Protein AF-A0A920EDD2-F1 (afdb_monomer)

Sequence (80 aa):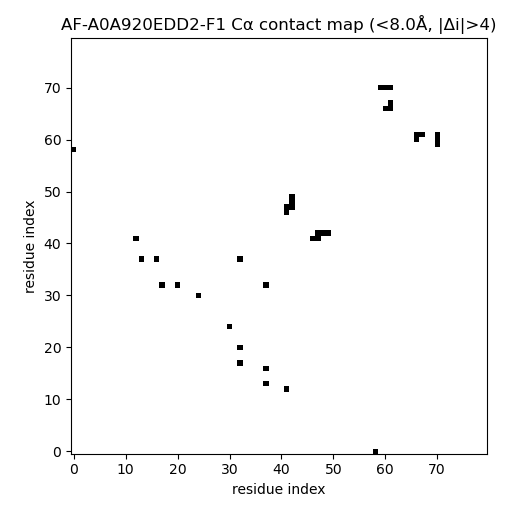
MNLWCFHPSILSSLQSLWEEFLEENSHSEVAECLLPVCISTLMDRHDFQVSTVPSQEEWTGLTNPDDLELVRNKIHNLRS

Solvent-accessible surface area (backbone atoms only — not comparable to full-atom values): 5434 Å² total; per-residue (Å²): 135,96,81,85,86,80,65,77,78,52,55,63,56,52,50,53,53,48,52,56,48,46,71,77,40,71,88,50,96,79,71,74,91,50,66,72,58,54,53,48,53,37,39,75,70,69,79,46,84,86,81,86,80,89,70,94,71,81,90,82,77,75,88,52,82,82,37,49,65,58,50,49,51,53,56,51,65,75,74,108

Radius of gyration: 17.97 Å; Cα contacts (8 Å, |Δi|>4): 19; chains: 1; bounding box: 40×24×46 Å

Structure (mmCIF, N/CA/C/O backbone):
data_AF-A0A920EDD2-F1
#
_entry.id   AF-A0A920EDD2-F1
#
loop_
_atom_site.group_PDB
_atom_site.id
_atom_site.type_symbol
_atom_site.label_atom_id
_atom_site.label_alt_id
_atom_site.label_comp_id
_atom_site.label_asym_id
_atom_site.label_entity_id
_atom_site.label_seq_id
_atom_site.pdbx_PDB_ins_code
_atom_site.Cartn_x
_atom_site.Cartn_y
_atom_site.Cartn_z
_atom_site.occupancy
_atom_site.B_iso_or_equiv
_atom_site.auth_seq_id
_atom_site.auth_comp_id
_atom_site.auth_asym_id
_atom_site.auth_atom_id
_atom_site.pdbx_PDB_model_num
ATOM 1 N N . MET A 1 1 ? -4.072 5.854 4.562 1.00 80.12 1 MET A N 1
ATOM 2 C CA . MET A 1 1 ? -4.620 4.508 4.845 1.00 80.12 1 MET A CA 1
ATOM 3 C C . MET A 1 1 ? -4.469 3.656 3.593 1.00 80.12 1 MET A C 1
ATOM 5 O O . MET A 1 1 ? -4.996 4.049 2.564 1.00 80.12 1 MET A O 1
ATOM 9 N N . ASN A 1 2 ? -3.711 2.558 3.658 1.00 89.56 2 ASN A N 1
ATOM 10 C CA . ASN A 1 2 ? -3.383 1.708 2.505 1.00 89.56 2 ASN A CA 1
ATOM 11 C C . ASN A 1 2 ? -4.191 0.396 2.551 1.00 89.56 2 ASN A C 1
ATOM 13 O O . ASN A 1 2 ? -3.627 -0.672 2.775 1.00 89.56 2 ASN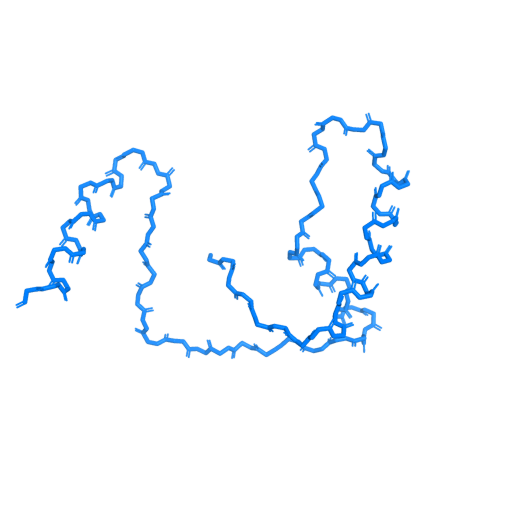 A O 1
ATOM 17 N N . LEU A 1 3 ? -5.521 0.491 2.438 1.00 91.94 3 LEU A N 1
ATOM 18 C CA . LEU A 1 3 ? -6.427 -0.661 2.493 1.00 91.94 3 LEU A CA 1
ATOM 19 C C . LEU A 1 3 ? -7.006 -0.928 1.107 1.00 91.94 3 LEU A C 1
ATOM 21 O O . LEU A 1 3 ? -7.717 -0.088 0.560 1.00 91.94 3 LEU A O 1
ATOM 25 N N . TRP A 1 4 ? -6.720 -2.109 0.573 1.00 93.44 4 TRP A N 1
ATOM 26 C CA . TRP A 1 4 ? -7.128 -2.507 -0.766 1.00 93.44 4 TRP A CA 1
ATOM 27 C C . TRP A 1 4 ? -7.821 -3.860 -0.746 1.00 93.44 4 TRP A C 1
ATOM 29 O O . TRP A 1 4 ? -7.488 -4.733 0.054 1.00 93.44 4 TRP A O 1
ATOM 39 N N . CYS A 1 5 ? -8.763 -4.037 -1.665 1.00 94.00 5 CYS A N 1
ATOM 40 C CA . CYS 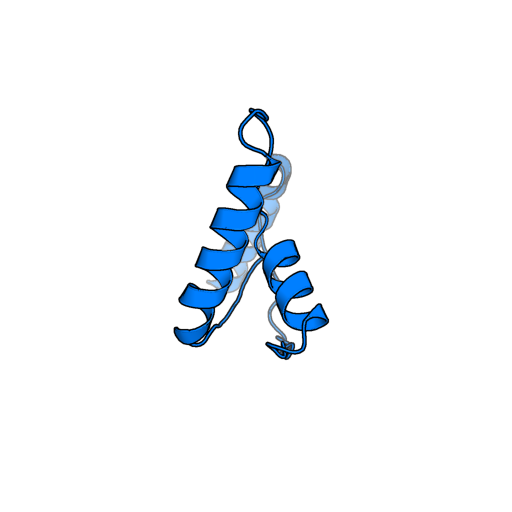A 1 5 ? -9.394 -5.315 -1.941 1.00 94.00 5 CYS A CA 1
ATOM 41 C C . CYS A 1 5 ? -9.194 -5.621 -3.422 1.00 94.00 5 CYS A C 1
ATOM 43 O O . CYS A 1 5 ? -9.574 -4.817 -4.274 1.00 94.00 5 CYS A O 1
ATOM 45 N N . PHE A 1 6 ? -8.588 -6.767 -3.723 1.00 93.12 6 PHE A N 1
ATOM 46 C CA . PHE A 1 6 ? -8.282 -7.166 -5.089 1.00 93.12 6 PHE A CA 1
ATOM 47 C C . PHE A 1 6 ? -8.760 -8.584 -5.372 1.00 93.12 6 PHE A C 1
ATOM 49 O O . PHE A 1 6 ? -8.710 -9.463 -4.510 1.00 93.12 6 PHE A O 1
ATOM 56 N N . HIS A 1 7 ? -9.162 -8.820 -6.618 1.00 92.94 7 HIS A N 1
ATOM 57 C CA . HIS A 1 7 ? -9.277 -10.173 -7.142 1.00 92.94 7 HIS A CA 1
ATOM 58 C C . HIS A 1 7 ? -7.865 -10.760 -7.372 1.00 92.94 7 HIS A C 1
ATOM 60 O O . HIS A 1 7 ? -6.980 -10.018 -7.809 1.00 92.94 7 HIS A O 1
ATOM 66 N N . PRO A 1 8 ? -7.625 -12.071 -7.154 1.00 94.88 8 PRO A N 1
ATOM 67 C CA . PRO A 1 8 ? -6.296 -12.678 -7.306 1.00 94.88 8 PRO A CA 1
ATOM 68 C C . PRO A 1 8 ? -5.637 -12.497 -8.679 1.00 94.88 8 PRO A C 1
ATOM 70 O O . PRO A 1 8 ? -4.418 -12.583 -8.784 1.00 94.88 8 PRO A O 1
ATOM 73 N N . SER A 1 9 ? -6.413 -12.207 -9.728 1.00 91.56 9 SER A N 1
ATOM 74 C CA . SER A 1 9 ? -5.881 -11.920 -11.070 1.00 91.56 9 SER A CA 1
ATOM 75 C C . SER A 1 9 ? -4.933 -10.720 -11.120 1.00 91.56 9 SER A C 1
ATOM 77 O O . SER A 1 9 ? -4.172 -10.612 -12.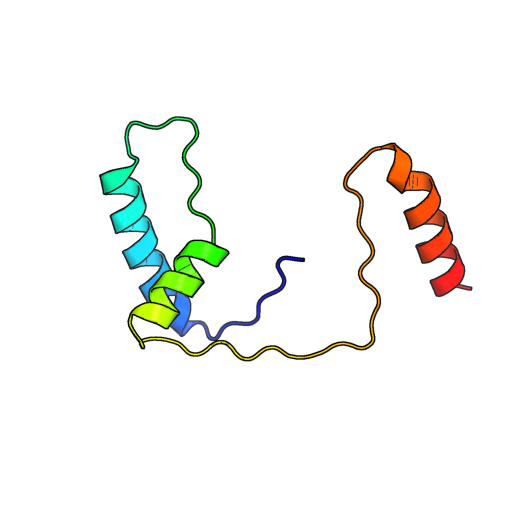071 1.00 91.56 9 SER A O 1
ATOM 79 N N . ILE A 1 10 ? -4.945 -9.826 -10.123 1.00 93.44 10 ILE A N 1
ATOM 80 C CA . ILE A 1 10 ? -4.004 -8.700 -10.080 1.00 93.44 10 ILE A CA 1
ATOM 81 C C . ILE A 1 10 ? -2.553 -9.148 -9.859 1.00 93.44 10 ILE A C 1
ATOM 83 O O . ILE A 1 10 ? -1.623 -8.435 -10.225 1.00 93.44 10 ILE A O 1
ATOM 87 N N . LEU A 1 11 ? -2.344 -10.330 -9.264 1.00 95.12 11 LEU A N 1
ATOM 88 C CA . LEU A 1 11 ? -1.016 -10.798 -8.866 1.00 95.12 11 LEU A CA 1
ATOM 89 C C . LEU A 1 11 ? -0.080 -10.969 -10.064 1.00 95.12 11 LEU A C 1
ATOM 91 O O . LEU A 1 11 ? 1.091 -10.626 -9.957 1.00 95.12 11 LEU A O 1
ATOM 95 N N . SER A 1 12 ? -0.586 -11.434 -11.211 1.00 94.75 12 SER A N 1
ATOM 96 C CA . SER A 1 12 ? 0.227 -11.547 -12.427 1.00 94.75 12 SER A CA 1
ATOM 97 C C . SER A 1 12 ? 0.681 -10.181 -12.937 1.00 94.75 12 SER A C 1
ATOM 99 O O . SER A 1 12 ? 1.831 -10.026 -13.324 1.00 94.75 12 SER A O 1
ATOM 101 N N . SER A 1 13 ? -0.196 -9.177 -12.889 1.00 94.56 13 SER A N 1
ATOM 102 C CA . SER A 1 13 ? 0.132 -7.818 -13.326 1.00 94.56 13 SER A CA 1
ATOM 103 C C . SER A 1 13 ? 1.133 -7.143 -12.387 1.00 94.56 13 SER A C 1
ATOM 105 O O . SER A 1 13 ? 2.064 -6.489 -12.847 1.00 94.56 13 SER A O 1
ATOM 107 N N . LEU A 1 14 ? 0.982 -7.340 -11.072 1.00 96.19 14 LEU A N 1
ATOM 108 C CA . LEU A 1 14 ? 1.950 -6.851 -10.087 1.00 96.19 14 LEU A CA 1
ATOM 109 C C . LEU A 1 14 ? 3.308 -7.546 -10.221 1.00 96.19 14 LEU A C 1
ATOM 111 O O . LEU A 1 14 ? 4.326 -6.888 -10.051 1.00 96.19 14 LEU A O 1
ATOM 115 N N . GLN A 1 15 ? 3.336 -8.838 -10.558 1.00 97.38 15 GLN A N 1
ATOM 116 C CA . GLN A 1 15 ? 4.581 -9.563 -10.816 1.00 97.38 15 GLN A CA 1
ATOM 117 C C . GLN A 1 15 ? 5.340 -8.974 -12.013 1.00 97.38 15 GLN A C 1
ATOM 119 O O . GLN A 1 15 ? 6.538 -8.738 -11.907 1.00 97.38 15 GLN A O 1
ATOM 124 N N . SER A 1 16 ? 4.654 -8.681 -13.122 1.00 96.00 16 SER A N 1
ATOM 125 C CA . SER A 1 16 ? 5.294 -8.045 -14.282 1.00 96.00 16 SER A CA 1
ATOM 126 C C . SER A 1 16 ? 5.835 -6.651 -13.952 1.00 96.00 16 SER A C 1
ATOM 128 O O . SER A 1 16 ? 6.973 -6.342 -14.286 1.00 96.00 16 SER A O 1
ATOM 130 N N . LEU A 1 17 ? 5.068 -5.826 -13.228 1.00 96.12 17 LEU A N 1
ATOM 131 C CA . LEU A 1 17 ? 5.542 -4.506 -12.788 1.00 96.12 17 LEU A CA 1
ATOM 132 C C . LEU A 1 17 ? 6.705 -4.594 -11.792 1.00 96.12 17 LEU A C 1
ATOM 134 O O . LEU A 1 17 ? 7.566 -3.719 -11.765 1.00 96.12 17 LEU A O 1
ATOM 138 N N . TRP A 1 18 ? 6.742 -5.641 -10.970 1.00 97.38 18 TRP A N 1
ATOM 139 C CA . TRP A 1 18 ? 7.857 -5.904 -10.069 1.00 97.38 18 TRP A CA 1
ATOM 140 C C . TRP A 1 18 ? 9.144 -6.239 -10.833 1.00 97.38 18 TRP A C 1
ATOM 142 O O . TRP A 1 18 ? 10.209 -5.738 -10.478 1.00 97.38 18 TRP A O 1
ATOM 152 N N . GLU A 1 19 ? 9.050 -7.046 -11.889 1.00 97.62 19 GLU A N 1
ATOM 153 C CA . GLU A 1 19 ? 10.183 -7.366 -12.764 1.00 97.62 19 GLU A CA 1
ATOM 154 C C . GLU A 1 19 ? 10.708 -6.110 -13.475 1.00 97.62 19 GLU A C 1
ATOM 156 O O . GLU A 1 19 ? 11.904 -5.834 -13.392 1.00 97.62 19 GLU A O 1
ATOM 161 N N . GLU A 1 20 ? 9.814 -5.295 -14.054 1.00 96.50 20 GLU A N 1
ATOM 162 C CA . GLU A 1 20 ? 10.153 -3.985 -14.642 1.00 96.50 20 GLU A CA 1
ATOM 163 C C . GLU A 1 20 ? 10.871 -3.085 -13.612 1.00 96.50 20 GLU A C 1
ATOM 165 O O . GLU A 1 20 ? 11.950 -2.548 -13.872 1.00 96.50 20 GLU A O 1
ATOM 170 N N . PHE A 1 21 ? 10.323 -2.979 -12.397 1.00 97.56 21 PHE A N 1
ATOM 171 C CA . PHE A 1 21 ? 10.909 -2.174 -11.325 1.00 97.56 21 PHE A CA 1
ATOM 172 C C . PHE A 1 21 ? 12.320 -2.640 -10.942 1.00 97.56 21 PHE A C 1
ATOM 174 O O . PHE A 1 21 ? 13.204 -1.804 -10.739 1.00 97.56 21 PHE A O 1
ATOM 181 N N . LEU A 1 22 ? 12.539 -3.953 -10.823 1.00 96.38 22 LEU A N 1
ATOM 182 C CA . LEU A 1 22 ? 13.843 -4.509 -10.463 1.00 96.38 22 LEU A CA 1
ATOM 183 C C . LEU A 1 22 ? 14.900 -4.219 -11.525 1.00 96.38 22 LEU A C 1
ATOM 185 O O . LEU A 1 22 ? 16.025 -3.872 -11.167 1.00 96.38 22 LEU A O 1
ATOM 189 N N . GLU A 1 23 ? 14.559 -4.345 -12.807 1.00 96.56 23 GLU A N 1
ATOM 190 C CA . GLU A 1 23 ? 15.484 -4.034 -13.898 1.00 96.56 23 GLU A CA 1
ATOM 191 C C . GLU A 1 23 ? 15.930 -2.567 -13.846 1.00 96.56 23 GLU A C 1
ATOM 193 O O . GLU A 1 23 ? 17.128 -2.277 -13.913 1.00 96.56 23 GLU A O 1
ATOM 198 N N . GLU A 1 24 ? 14.986 -1.649 -13.632 1.00 96.50 24 GLU A N 1
ATOM 199 C CA . GLU A 1 24 ? 15.247 -0.207 -13.584 1.00 96.50 24 GLU A CA 1
ATOM 200 C C . GLU A 1 24 ? 15.988 0.243 -12.315 1.00 96.50 24 GLU A C 1
ATOM 202 O O . GLU A 1 24 ? 16.768 1.197 -12.354 1.00 96.50 24 GLU A O 1
ATOM 207 N N . ASN A 1 25 ? 15.763 -0.434 -11.183 1.00 96.94 25 ASN A N 1
ATOM 208 C CA . ASN A 1 25 ? 16.205 0.030 -9.863 1.00 96.94 25 ASN A CA 1
ATOM 209 C C . ASN A 1 25 ? 17.237 -0.887 -9.188 1.00 96.94 25 ASN A C 1
ATOM 211 O O . ASN A 1 25 ? 17.571 -0.666 -8.025 1.00 96.94 25 ASN A O 1
ATOM 215 N N . SER A 1 26 ? 17.788 -1.874 -9.901 1.00 92.38 26 SER A N 1
ATOM 216 C CA . SER A 1 26 ? 18.695 -2.907 -9.357 1.00 92.38 26 SER A CA 1
ATOM 217 C C . SER A 1 26 ? 19.922 -2.384 -8.593 1.00 92.38 26 SER A C 1
ATOM 219 O O . SER A 1 26 ? 20.483 -3.098 -7.763 1.00 92.38 26 SER A O 1
ATOM 221 N N . HIS A 1 27 ? 20.344 -1.143 -8.845 1.00 95.19 27 HIS A N 1
ATOM 222 C CA . HIS A 1 27 ? 21.501 -0.512 -8.203 1.00 95.19 27 HIS A CA 1
ATOM 223 C C . HIS A 1 27 ? 21.148 0.441 -7.051 1.00 95.19 27 HIS A C 1
ATOM 225 O O . HIS A 1 27 ? 22.047 1.030 -6.452 1.00 95.19 27 HIS A O 1
ATOM 231 N N . SER A 1 28 ? 19.863 0.628 -6.749 1.00 95.31 28 SER A N 1
ATOM 232 C CA . SER A 1 28 ? 19.410 1.544 -5.705 1.00 95.31 28 SER A CA 1
ATOM 233 C C . SER A 1 28 ? 19.147 0.805 -4.397 1.00 95.31 28 SER A C 1
ATOM 235 O O . SER A 1 28 ? 18.280 -0.058 -4.321 1.00 95.31 28 SER A O 1
ATOM 237 N N . GLU A 1 29 ? 19.848 1.196 -3.334 1.00 93.94 29 GLU A N 1
ATOM 238 C CA . GLU A 1 29 ? 19.641 0.650 -1.983 1.00 93.94 29 GLU A CA 1
ATOM 239 C C . GLU A 1 29 ? 18.393 1.217 -1.284 1.00 93.94 29 GLU A C 1
ATOM 241 O O . GLU A 1 29 ? 18.001 0.735 -0.224 1.00 93.94 29 GLU A O 1
ATOM 246 N N . VAL A 1 30 ? 17.782 2.257 -1.858 1.00 96.38 30 VAL A N 1
ATOM 247 C CA . VAL A 1 30 ? 16.669 3.010 -1.252 1.00 96.38 30 VAL A CA 1
ATOM 248 C C . VAL A 1 30 ? 15.401 2.997 -2.102 1.00 96.38 30 VAL A C 1
ATOM 250 O O . VAL A 1 30 ? 14.421 3.644 -1.742 1.00 96.38 30 VAL A O 1
ATOM 253 N N . ALA A 1 31 ? 15.415 2.321 -3.253 1.00 96.88 31 ALA A N 1
ATOM 254 C CA . ALA A 1 31 ? 14.247 2.271 -4.119 1.00 96.88 31 ALA A CA 1
ATOM 255 C C . ALA A 1 31 ? 13.136 1.424 -3.485 1.00 96.88 31 ALA A C 1
ATOM 257 O O . ALA A 1 31 ? 13.373 0.320 -2.995 1.00 96.88 31 ALA A O 1
ATOM 258 N N . GLU A 1 32 ? 11.905 1.926 -3.555 1.00 97.12 32 GLU A N 1
ATOM 259 C CA . GLU A 1 32 ? 10.718 1.244 -3.047 1.00 97.12 32 GLU A CA 1
ATOM 260 C C . GLU A 1 32 ? 9.717 1.001 -4.178 1.00 97.12 32 GLU A C 1
ATOM 262 O O . GLU A 1 32 ? 9.299 1.928 -4.874 1.00 97.12 32 GLU A O 1
ATOM 267 N N . CYS A 1 33 ? 9.283 -0.251 -4.334 1.00 96.56 33 CYS A N 1
ATOM 268 C CA . CYS A 1 33 ? 8.196 -0.600 -5.244 1.00 96.56 33 CYS A CA 1
ATOM 269 C C . CYS A 1 33 ? 6.854 -0.339 -4.546 1.00 96.56 33 CYS A C 1
ATOM 271 O O . CYS A 1 33 ? 6.306 -1.187 -3.837 1.00 96.56 33 CYS A O 1
ATOM 273 N N . LEU A 1 34 ? 6.352 0.888 -4.680 1.00 97.06 34 LEU A N 1
ATOM 274 C CA . LEU A 1 34 ? 5.144 1.329 -3.992 1.00 97.06 34 LEU A CA 1
ATOM 275 C C . LEU A 1 34 ? 3.887 0.765 -4.664 1.00 97.06 34 LEU A C 1
ATOM 277 O O . LEU A 1 34 ?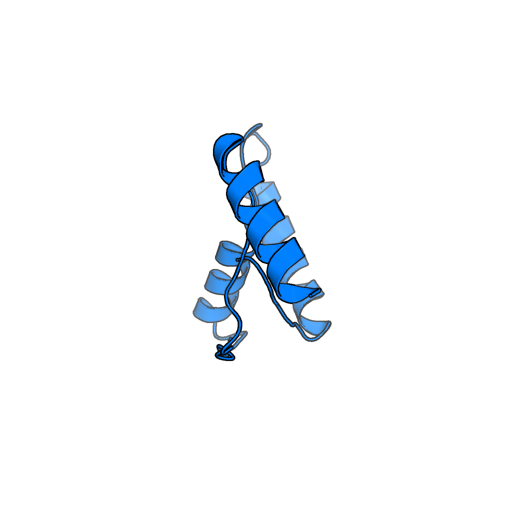 3.599 1.053 -5.827 1.00 97.06 34 LEU A O 1
ATOM 281 N N . LEU A 1 35 ? 3.071 0.040 -3.891 1.00 95.62 35 LEU A N 1
ATOM 282 C CA . LEU A 1 35 ? 1.787 -0.491 -4.360 1.00 95.62 35 LEU A CA 1
ATOM 283 C C . LEU A 1 35 ? 0.891 0.588 -5.010 1.00 95.62 35 LEU A C 1
ATOM 285 O O . LEU A 1 35 ? 0.400 0.329 -6.105 1.00 95.62 35 LEU A O 1
ATOM 289 N N . PRO A 1 36 ? 0.701 1.801 -4.441 1.00 94.81 36 PRO A N 1
ATOM 290 C CA . PRO A 1 36 ? -0.117 2.835 -5.083 1.00 94.81 36 PRO A CA 1
ATOM 291 C C . PRO A 1 36 ? 0.372 3.242 -6.478 1.00 94.81 36 PRO A C 1
ATOM 293 O O . PRO A 1 36 ? -0.450 3.525 -7.346 1.00 94.81 36 PRO A O 1
ATOM 296 N N . VAL A 1 37 ? 1.691 3.239 -6.705 1.00 95.81 37 VAL A N 1
ATOM 297 C CA . VAL A 1 37 ? 2.279 3.551 -8.016 1.00 95.81 37 VAL A CA 1
ATOM 298 C C . VAL A 1 37 ? 1.962 2.433 -9.001 1.00 95.81 37 VAL A C 1
ATOM 300 O O . VAL A 1 37 ? 1.437 2.713 -10.072 1.00 95.81 37 VAL A O 1
ATOM 303 N N . CYS A 1 38 ? 2.162 1.172 -8.602 1.00 95.31 38 CYS A N 1
ATOM 304 C CA . CYS A 1 38 ? 1.826 0.018 -9.437 1.00 95.31 38 CYS A CA 1
ATOM 305 C C . CYS A 1 38 ? 0.350 0.031 -9.856 1.00 95.31 38 CYS A C 1
ATOM 307 O O . CYS A 1 38 ? 0.028 -0.154 -11.025 1.00 95.31 38 CYS A O 1
ATOM 309 N N . ILE A 1 39 ? -0.556 0.295 -8.910 1.00 94.75 39 ILE A N 1
ATOM 310 C CA . ILE A 1 39 ? -1.993 0.370 -9.195 1.00 94.75 39 ILE A CA 1
ATOM 311 C C . ILE A 1 39 ? -2.313 1.530 -10.144 1.00 94.75 39 ILE A C 1
ATOM 313 O O . ILE A 1 39 ? -3.079 1.328 -11.083 1.00 94.75 39 ILE A O 1
ATOM 317 N N . SER A 1 40 ? -1.703 2.707 -9.956 1.00 94.44 40 SER A N 1
ATOM 318 C CA . SER A 1 40 ? -1.859 3.834 -10.888 1.00 94.44 40 SER A CA 1
ATOM 319 C C . SER A 1 40 ? -1.414 3.453 -12.299 1.00 94.44 40 SER A C 1
ATOM 321 O O . SER A 1 40 ? -2.157 3.675 -13.247 1.00 94.44 40 SER A O 1
ATOM 323 N N . THR A 1 41 ? -0.260 2.796 -12.443 1.00 94.62 41 THR A N 1
ATOM 324 C CA . THR A 1 41 ? 0.233 2.324 -13.742 1.00 94.62 41 THR A CA 1
ATOM 325 C C . THR A 1 41 ? -0.736 1.343 -14.404 1.00 94.62 41 THR A C 1
ATOM 327 O O . THR A 1 41 ? -0.992 1.457 -15.600 1.00 94.62 41 THR A O 1
ATOM 330 N N . LEU A 1 42 ? -1.320 0.403 -13.652 1.00 93.62 42 LEU A N 1
ATOM 331 C CA . LEU A 1 42 ? -2.327 -0.524 -14.190 1.00 93.62 42 LEU A CA 1
ATOM 332 C C . LEU A 1 42 ? -3.625 0.185 -14.604 1.00 93.62 42 LEU A C 1
ATOM 334 O O . LEU A 1 42 ? -4.262 -0.220 -15.577 1.00 93.62 42 LEU A O 1
ATOM 338 N N . MET A 1 43 ? -4.013 1.243 -13.888 1.00 92.69 43 MET A N 1
ATOM 339 C CA . MET A 1 43 ? -5.155 2.080 -14.263 1.00 92.69 43 MET A CA 1
ATOM 340 C C . MET A 1 43 ? -4.877 2.870 -15.548 1.00 92.69 43 MET A C 1
ATOM 342 O O . MET A 1 43 ? -5.733 2.911 -16.432 1.00 92.69 43 MET A O 1
ATOM 346 N N . ASP A 1 44 ? -3.676 3.438 -15.681 1.00 93.12 44 ASP A N 1
ATOM 347 C CA . ASP A 1 44 ? -3.247 4.201 -16.860 1.00 93.12 44 ASP A CA 1
ATOM 348 C C . ASP A 1 44 ? -3.110 3.314 -18.107 1.00 93.12 44 ASP A C 1
ATOM 350 O O . ASP A 1 44 ? -3.412 3.748 -19.218 1.00 93.12 44 ASP A O 1
ATOM 354 N N . ARG A 1 45 ? -2.718 2.043 -17.931 1.00 91.25 45 ARG A N 1
ATOM 355 C CA . ARG A 1 45 ? -2.687 1.024 -18.998 1.00 91.25 45 ARG A CA 1
ATOM 356 C C . ARG A 1 45 ? -4.090 0.533 -19.410 1.00 91.25 45 ARG A C 1
ATOM 358 O O . ARG A 1 45 ? -4.199 -0.260 -20.336 1.00 91.25 45 ARG A O 1
ATOM 365 N N . HIS A 1 46 ? -5.161 1.025 -18.773 1.00 78.69 46 HIS A N 1
ATOM 366 C CA . HIS A 1 46 ? -6.555 0.582 -18.945 1.00 78.69 46 HIS A CA 1
ATOM 367 C C . HIS A 1 46 ? -6.811 -0.903 -18.624 1.00 78.69 46 HIS A C 1
ATOM 369 O O . HIS A 1 46 ? -7.866 -1.439 -18.970 1.00 78.69 46 HIS A O 1
ATOM 375 N N . ASP A 1 47 ? -5.894 -1.549 -17.904 1.00 74.06 47 ASP A N 1
ATOM 376 C CA . ASP A 1 47 ? -5.989 -2.965 -17.544 1.00 74.06 47 ASP A CA 1
ATOM 377 C C . ASP A 1 47 ? -6.842 -3.189 -16.284 1.00 74.06 47 ASP A C 1
ATOM 379 O O . ASP A 1 47 ? -7.364 -4.284 -16.065 1.00 74.06 47 ASP A O 1
ATOM 383 N N . PHE A 1 48 ? -7.004 -2.157 -15.446 1.00 82.25 48 PHE A N 1
ATOM 384 C CA . PHE A 1 48 ? -7.748 -2.229 -14.188 1.00 82.25 48 PHE A CA 1
ATOM 385 C C . PHE A 1 48 ? -8.543 -0.954 -13.893 1.00 82.25 48 PHE A C 1
ATOM 387 O O . PHE A 1 48 ? -8.107 0.162 -14.164 1.00 82.25 48 PHE A O 1
ATOM 394 N N . GLN A 1 49 ? -9.699 -1.121 -13.246 1.00 87.31 49 GLN A N 1
ATOM 395 C CA . GLN 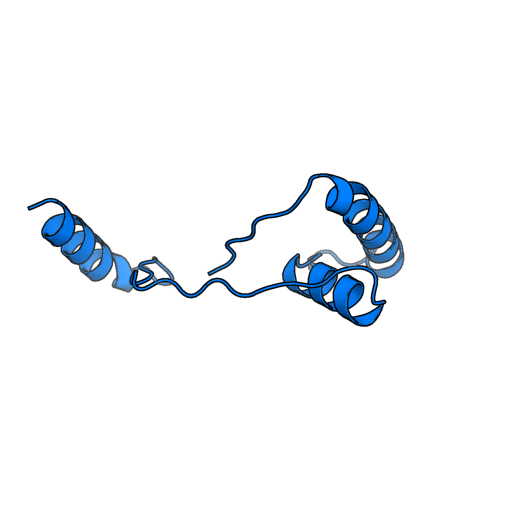A 1 49 ? -10.479 -0.023 -12.681 1.00 87.31 49 GLN A CA 1
ATOM 396 C C . GLN A 1 49 ? -10.532 -0.158 -11.159 1.00 87.31 49 GLN A C 1
ATOM 398 O O . GLN A 1 49 ? -10.931 -1.195 -10.628 1.00 87.31 49 GLN A O 1
ATOM 403 N N . VAL A 1 50 ? -10.175 0.912 -10.452 1.00 90.44 50 VAL A N 1
ATOM 404 C CA . VAL A 1 50 ? -10.32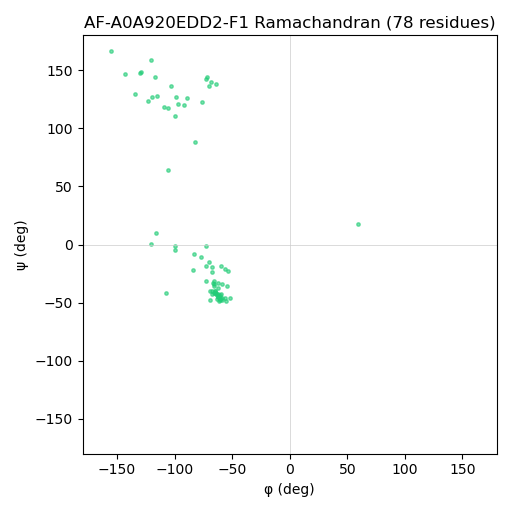1 1.004 -8.997 1.00 90.44 50 VAL A CA 1
ATOM 405 C C . VAL A 1 50 ? -11.593 1.776 -8.675 1.00 90.44 50 VAL A C 1
ATOM 407 O O . VAL A 1 50 ? -11.789 2.893 -9.147 1.00 90.44 50 VAL A O 1
ATOM 410 N N . SER A 1 51 ? -12.450 1.185 -7.845 1.00 91.50 51 SER A N 1
ATOM 411 C CA . SER A 1 51 ? -13.604 1.873 -7.261 1.00 91.50 51 SER A CA 1
ATOM 412 C C . SER A 1 51 ? -13.310 2.229 -5.811 1.00 91.50 51 SER A C 1
ATOM 414 O O . SER A 1 51 ? -12.795 1.404 -5.057 1.00 91.50 51 SER A O 1
ATOM 416 N N . THR A 1 52 ? -13.658 3.446 -5.405 1.00 90.81 52 THR A N 1
ATOM 417 C CA . THR A 1 52 ? -13.551 3.874 -4.010 1.00 90.81 52 THR A CA 1
ATOM 418 C C . THR A 1 52 ? -14.839 3.541 -3.265 1.00 90.81 52 THR A C 1
ATOM 420 O O . THR A 1 52 ? -15.934 3.919 -3.679 1.00 90.81 52 THR A O 1
ATOM 423 N N . VAL A 1 53 ? -14.712 2.819 -2.151 1.00 90.75 53 VAL A N 1
ATOM 424 C CA . VAL A 1 53 ? -15.841 2.515 -1.265 1.00 90.75 53 VAL A CA 1
ATOM 425 C C . VAL A 1 53 ? -15.788 3.487 -0.086 1.00 90.75 53 VAL A C 1
ATOM 427 O O . VAL A 1 53 ? -14.853 3.399 0.714 1.00 90.75 53 VAL A O 1
ATOM 430 N N . PRO A 1 54 ? -16.734 4.438 0.029 1.00 89.69 54 PRO A N 1
ATOM 431 C CA . PRO A 1 54 ? -16.758 5.347 1.163 1.00 89.69 54 PRO A CA 1
ATOM 432 C C . PRO A 1 54 ? -17.109 4.579 2.440 1.00 89.69 54 PRO A C 1
ATOM 434 O O . PRO A 1 54 ? -17.988 3.718 2.441 1.00 89.69 54 PRO A O 1
ATOM 437 N N . SER A 1 55 ? -16.438 4.925 3.533 1.00 88.31 55 SER A N 1
ATOM 438 C CA . SER A 1 55 ? -16.745 4.431 4.873 1.00 88.31 55 SER A CA 1
ATOM 439 C C . SER A 1 55 ? -17.152 5.602 5.761 1.00 88.31 55 SER A C 1
ATOM 441 O O . SER A 1 55 ? -16.608 6.695 5.615 1.00 88.31 55 SER A O 1
ATOM 443 N N . GLN A 1 56 ? -18.102 5.369 6.668 1.00 91.31 56 GLN A N 1
ATOM 444 C CA . GLN A 1 56 ? -18.451 6.324 7.730 1.00 91.31 56 GLN A CA 1
ATOM 445 C C . GLN A 1 56 ? -17.503 6.211 8.934 1.00 91.31 56 GLN A C 1
ATOM 447 O O . GLN A 1 56 ? -17.568 7.024 9.851 1.00 91.31 56 GLN A O 1
ATOM 452 N N . GLU A 1 57 ? -16.637 5.194 8.936 1.00 88.38 57 GLU A N 1
ATOM 453 C CA . GLU A 1 57 ? -15.693 4.940 10.016 1.00 88.38 57 GLU A CA 1
ATOM 454 C C . GLU A 1 57 ? -14.553 5.956 10.018 1.00 88.38 57 GLU A C 1
ATOM 456 O O . GLU A 1 57 ? -14.018 6.343 8.975 1.00 88.38 57 GLU A O 1
ATOM 461 N N . GLU A 1 58 ? -14.125 6.338 11.216 1.00 86.25 58 GLU A N 1
ATOM 462 C CA . GLU A 1 58 ? -13.013 7.257 11.391 1.00 86.25 58 GLU A CA 1
ATOM 463 C C . GLU A 1 58 ? -11.694 6.487 11.528 1.00 86.25 58 GLU A C 1
ATOM 465 O O . GLU A 1 58 ? -11.489 5.707 12.465 1.00 86.25 58 GLU A O 1
ATOM 470 N N . TRP A 1 59 ? -10.755 6.737 10.614 1.00 87.50 59 TRP A N 1
ATOM 471 C CA . TRP A 1 59 ? -9.424 6.146 10.711 1.00 87.50 59 TRP A CA 1
ATOM 472 C C . TRP A 1 59 ? -8.689 6.646 11.962 1.00 87.50 59 TRP A C 1
ATOM 474 O O . TRP A 1 59 ? -8.728 7.824 12.314 1.00 87.50 59 TRP A O 1
ATOM 484 N N . THR A 1 60 ? -8.000 5.727 12.632 1.00 89.38 60 THR A N 1
ATOM 485 C CA . THR A 1 60 ? -7.159 6.006 13.797 1.00 89.38 60 THR A CA 1
ATOM 486 C C . THR A 1 60 ? -5.838 5.275 13.611 1.00 89.38 60 THR A C 1
ATOM 488 O O . THR A 1 60 ? -5.836 4.076 13.334 1.00 89.38 60 THR A O 1
ATOM 491 N N . GLY A 1 61 ? -4.716 5.975 13.764 1.00 89.25 61 GLY A N 1
ATOM 492 C CA . GLY A 1 61 ? -3.387 5.392 13.613 1.00 89.25 61 GLY A CA 1
ATOM 493 C C . GLY A 1 61 ? -2.329 6.166 14.385 1.00 89.25 61 GLY A C 1
ATOM 494 O O . GLY A 1 61 ? -2.577 7.275 14.847 1.00 89.25 61 GLY A O 1
ATOM 495 N N . LEU A 1 62 ? -1.160 5.548 14.532 1.00 93.00 62 LEU A N 1
ATOM 496 C CA . LEU A 1 62 ? 0.009 6.130 15.185 1.00 93.00 62 LEU A CA 1
ATOM 497 C C . LEU A 1 62 ? 1.025 6.501 14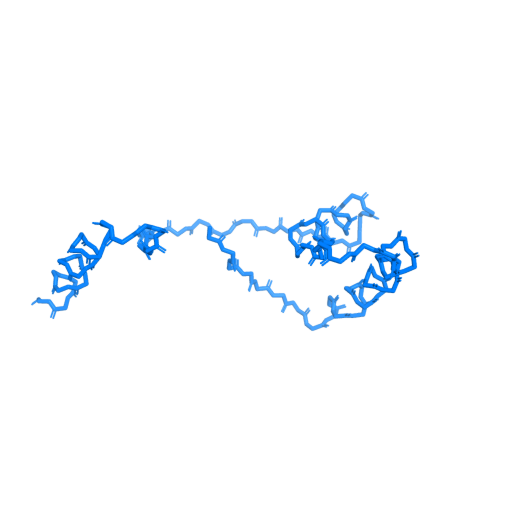.112 1.00 93.00 62 LEU A C 1
ATOM 499 O O . LEU A 1 62 ? 1.504 5.617 13.403 1.00 93.00 62 LEU A O 1
ATOM 503 N N . THR A 1 63 ? 1.338 7.786 13.993 1.00 92.38 63 THR A N 1
ATOM 504 C CA . THR A 1 63 ? 2.390 8.288 13.097 1.00 92.38 63 THR A CA 1
ATOM 505 C C . THR A 1 63 ? 3.593 8.747 13.911 1.00 92.38 63 THR A C 1
ATOM 507 O O . THR A 1 63 ? 4.728 8.428 13.572 1.00 92.38 63 THR A O 1
ATOM 510 N N . ASN A 1 64 ? 3.336 9.434 15.024 1.00 94.62 64 ASN A N 1
ATOM 511 C CA . ASN A 1 64 ? 4.336 9.922 15.963 1.00 94.62 64 ASN A CA 1
ATOM 512 C C . ASN A 1 64 ? 4.110 9.332 17.364 1.00 94.62 64 ASN A C 1
ATOM 514 O O . ASN A 1 64 ? 2.991 8.930 17.692 1.00 94.62 64 ASN A O 1
ATOM 518 N N . PRO A 1 65 ? 5.141 9.315 18.230 1.00 93.62 65 PRO A N 1
ATOM 519 C CA . PRO A 1 65 ? 4.989 8.878 19.619 1.00 93.62 65 PRO A CA 1
ATOM 520 C C . PRO A 1 65 ? 3.885 9.623 20.385 1.00 93.62 65 PRO A C 1
ATOM 522 O O . PRO A 1 65 ? 3.173 9.008 21.176 1.00 93.62 65 PRO A O 1
ATOM 525 N N . ASP A 1 66 ? 3.701 10.914 20.101 1.00 94.69 66 ASP A N 1
ATOM 526 C CA . ASP A 1 66 ? 2.710 11.770 20.765 1.00 94.69 66 ASP A CA 1
ATOM 527 C C . ASP A 1 66 ? 1.256 11.381 20.432 1.00 94.69 66 ASP A C 1
ATOM 529 O O . ASP A 1 66 ? 0.340 11.675 21.200 1.00 94.69 66 ASP A O 1
ATOM 533 N N . ASP A 1 67 ? 1.029 10.639 19.339 1.00 94.56 67 ASP A N 1
ATOM 534 C CA . ASP A 1 67 ? -0.301 10.143 18.965 1.00 94.56 67 ASP A CA 1
ATOM 535 C C . ASP A 1 67 ? -0.795 9.039 19.926 1.00 94.56 67 ASP A C 1
ATOM 537 O O . ASP A 1 67 ? -1.982 8.700 19.944 1.00 94.56 67 ASP A O 1
ATOM 541 N N . LEU A 1 68 ? 0.100 8.457 20.740 1.00 94.88 68 LEU A N 1
ATOM 542 C CA . LEU A 1 68 ? -0.177 7.272 21.555 1.00 94.88 68 LEU A CA 1
ATOM 543 C C . LEU A 1 68 ? -1.332 7.464 22.536 1.00 94.88 68 LEU A C 1
ATOM 545 O O . LEU A 1 68 ? -2.208 6.599 22.627 1.00 94.88 68 LEU A O 1
ATOM 549 N N . GLU A 1 69 ? -1.336 8.567 23.285 1.00 95.38 69 GLU A N 1
ATOM 550 C CA . GLU A 1 69 ? -2.388 8.823 24.273 1.00 95.38 69 GLU A CA 1
ATOM 551 C C . GLU A 1 69 ? -3.739 9.064 23.597 1.00 95.38 69 GLU A C 1
ATOM 553 O O . GLU A 1 69 ? -4.756 8.516 24.031 1.00 95.38 69 GLU A O 1
ATOM 558 N N . LEU A 1 70 ? -3.744 9.800 22.482 1.00 93.56 70 LEU A N 1
ATOM 559 C CA . LEU A 1 70 ? -4.947 10.071 21.699 1.00 93.56 70 LEU A CA 1
ATOM 560 C C . LEU A 1 70 ? -5.566 8.774 21.164 1.00 93.56 70 LEU A C 1
ATOM 562 O O . LEU A 1 70 ? -6.762 8.536 21.348 1.00 93.56 70 LEU A O 1
ATOM 566 N N . VAL A 1 71 ? -4.754 7.899 20.563 1.00 94.50 71 VAL A N 1
ATOM 567 C CA . VAL A 1 71 ? -5.221 6.610 20.032 1.00 94.50 71 VAL A CA 1
ATOM 568 C C . VAL A 1 71 ? -5.724 5.695 21.150 1.00 94.50 71 VAL A C 1
ATOM 570 O O . VAL A 1 71 ? -6.779 5.076 21.000 1.00 94.50 71 VAL A O 1
ATOM 573 N N . ARG A 1 72 ? -5.027 5.629 22.293 1.00 94.25 72 ARG A N 1
ATOM 574 C CA . ARG A 1 72 ? -5.468 4.829 23.451 1.00 94.25 72 ARG A CA 1
ATOM 575 C C . ARG A 1 72 ? -6.824 5.281 23.977 1.00 94.25 72 ARG A C 1
ATOM 577 O O . ARG A 1 72 ? -7.696 4.438 24.181 1.00 94.25 72 ARG A O 1
ATOM 584 N N . ASN A 1 73 ? -7.009 6.586 24.156 1.00 94.38 73 ASN A N 1
ATOM 585 C CA . ASN A 1 73 ? -8.270 7.146 24.633 1.00 94.38 73 ASN A CA 1
ATOM 586 C C . ASN A 1 73 ? -9.407 6.862 23.648 1.00 94.38 73 ASN A C 1
ATOM 588 O O . ASN A 1 73 ? -10.487 6.438 24.056 1.00 94.38 73 ASN A O 1
ATOM 592 N N . LYS A 1 74 ? -9.150 7.005 22.343 1.00 93.12 74 LYS A N 1
ATOM 593 C CA . LYS A 1 74 ? -10.140 6.710 21.303 1.00 93.12 74 LYS A CA 1
ATOM 594 C C . LYS A 1 74 ? -10.566 5.240 21.313 1.00 93.12 74 LYS A C 1
ATOM 596 O O . LYS A 1 74 ? -11.759 4.955 21.307 1.00 93.12 74 LYS A O 1
ATOM 601 N N . ILE A 1 75 ? -9.618 4.307 21.422 1.00 92.81 75 ILE A N 1
ATOM 602 C CA . ILE A 1 75 ? -9.924 2.870 21.531 1.00 92.81 75 ILE A CA 1
ATOM 603 C C . ILE A 1 75 ? -10.680 2.553 22.829 1.00 92.81 75 ILE A C 1
ATOM 605 O O . ILE A 1 75 ? -11.595 1.733 22.809 1.00 92.81 75 ILE A O 1
ATOM 609 N N . HIS A 1 76 ? -10.316 3.174 23.955 1.00 94.50 76 HIS A N 1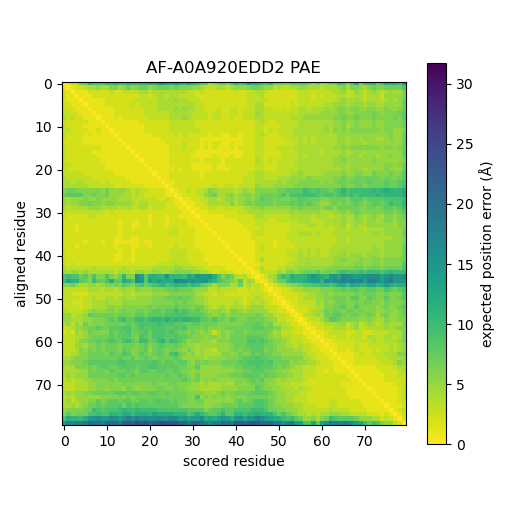
ATOM 610 C CA . HIS A 1 76 ? -11.015 2.973 25.226 1.00 94.50 76 HIS A CA 1
ATOM 611 C C . HIS A 1 76 ? -12.486 3.399 25.130 1.00 94.50 76 HIS A C 1
ATOM 613 O O . HIS A 1 76 ? -13.375 2.614 25.460 1.00 94.50 76 HIS A O 1
ATOM 619 N N . ASN A 1 77 ? -12.740 4.588 24.582 1.00 93.19 77 ASN A N 1
ATOM 620 C CA . ASN A 1 77 ? -14.087 5.127 24.405 1.00 93.19 77 ASN A CA 1
ATOM 621 C C . ASN A 1 77 ? -14.960 4.276 23.468 1.00 93.19 77 ASN A C 1
ATOM 623 O O . ASN A 1 77 ? -16.156 4.174 23.697 1.00 93.19 77 ASN A O 1
ATOM 627 N N . LEU A 1 78 ? -14.382 3.634 22.444 1.00 89.94 78 LEU A N 1
ATOM 628 C CA . LEU A 1 78 ? -15.115 2.736 21.535 1.00 89.94 78 LEU A CA 1
ATOM 629 C C . LEU A 1 78 ? -15.497 1.386 22.169 1.00 89.94 78 LEU A C 1
ATOM 631 O O . LEU A 1 78 ? -16.337 0.671 21.630 1.00 89.94 78 LEU A O 1
ATOM 635 N N . ARG A 1 79 ? -14.841 0.998 23.268 1.00 82.62 79 ARG A N 1
ATOM 636 C CA . ARG A 1 79 ? -15.063 -0.283 23.965 1.00 82.62 79 ARG A CA 1
ATOM 637 C C . ARG A 1 79 ? -15.961 -0.161 25.199 1.00 82.62 79 ARG A C 1
ATOM 639 O O . ARG A 1 79 ? -16.213 -1.184 25.836 1.00 82.62 79 ARG A O 1
ATOM 646 N N . SER A 1 80 ? -16.344 1.063 25.555 1.00 66.25 80 SER A N 1
ATOM 647 C CA . SER A 1 80 ? -17.154 1.406 26.730 1.00 66.25 80 SER A CA 1
ATOM 648 C C . SER A 1 80 ? -18.633 1.414 26.369 1.00 66.25 80 SER A C 1
ATOM 650 O O . SER A 1 80 ? -19.435 0.959 27.210 1.00 66.25 80 SER A O 1
#

pLDDT: mean 92.44, std 5.26, range [66.25, 97.62]

Secondary structure (DSSP, 8-state):
-------TTHHHHHHHHHHHHHHHHTT-SS----HHHHHHHHHHTTS--PPP----SPP---SSTTHHHHHHHHHHHHT-

Mean predicted aligned error: 4.62 Å

Foldseek 3Di:
DPDDDDDPVCVVQVVVVVVVQCVVCVPPPPDDPDPVVSVVVCVVVVNDDDDDDDDPDDDQDDDDPVSVVVSVVVVVVVVD